Protein AF-W1X627-F1 (afdb_monomer_lite)

Structure (mmCIF, N/CA/C/O backbone):
data_AF-W1X627-F1
#
_entry.id   AF-W1X627-F1
#
loop_
_atom_site.group_PDB
_atom_site.id
_atom_site.type_symbol
_atom_site.label_atom_id
_atom_site.label_alt_id
_atom_site.label_comp_id
_atom_site.label_asym_id
_atom_site.label_entity_id
_atom_site.label_seq_id
_atom_site.pdbx_PDB_ins_code
_atom_site.Cartn_x
_atom_site.Cartn_y
_atom_site.Cartn_z
_atom_site.occupancy
_atom_site.B_iso_or_equiv
_atom_site.auth_seq_id
_atom_site.auth_comp_id
_atom_site.auth_asym_id
_atom_site.auth_atom_id
_atom_site.pdbx_PDB_model_num
ATOM 1 N N . ILE A 1 1 ? -5.538 3.602 5.914 1.00 95.19 1 ILE A N 1
ATOM 2 C CA . ILE A 1 1 ? -4.399 2.653 5.847 1.00 95.19 1 ILE A CA 1
ATOM 3 C C . ILE A 1 1 ? -3.190 3.316 6.492 1.00 95.19 1 ILE A C 1
ATOM 5 O O . ILE A 1 1 ? -2.847 4.427 6.104 1.00 95.19 1 ILE A O 1
ATOM 9 N N . ASN A 1 2 ? -2.565 2.642 7.448 1.00 97.12 2 ASN A N 1
ATOM 10 C CA . ASN A 1 2 ? -1.312 3.020 8.089 1.00 97.12 2 ASN A CA 1
ATOM 11 C C . ASN A 1 2 ? -0.403 1.781 8.133 1.00 97.12 2 ASN A C 1
ATOM 13 O O . ASN A 1 2 ? -0.697 0.828 8.838 1.00 97.12 2 ASN A O 1
ATOM 17 N N . ILE A 1 3 ? 0.673 1.744 7.362 1.00 97.25 3 ILE A N 1
ATOM 18 C CA . ILE A 1 3 ? 1.617 0.626 7.305 1.00 97.25 3 ILE A CA 1
ATOM 19 C C . ILE A 1 3 ? 2.920 1.102 7.925 1.00 97.25 3 ILE A C 1
ATOM 21 O O . ILE A 1 3 ? 3.481 2.100 7.478 1.00 97.25 3 ILE A O 1
ATOM 25 N N . ILE A 1 4 ? 3.407 0.363 8.918 1.00 97.88 4 ILE A N 1
ATOM 26 C CA . ILE A 1 4 ? 4.676 0.629 9.589 1.00 97.88 4 ILE A CA 1
ATOM 27 C C . ILE A 1 4 ? 5.636 -0.507 9.244 1.00 97.88 4 ILE A C 1
ATOM 29 O O . ILE A 1 4 ? 5.380 -1.670 9.565 1.00 97.88 4 ILE A O 1
ATOM 33 N N . GLN A 1 5 ? 6.750 -0.175 8.597 1.00 96.88 5 GLN A N 1
ATOM 34 C CA . GLN A 1 5 ? 7.813 -1.099 8.197 1.00 96.88 5 GLN A CA 1
ATOM 35 C C . GLN A 1 5 ? 7.298 -2.334 7.430 1.00 96.88 5 GLN A C 1
ATOM 37 O O . GLN A 1 5 ? 7.751 -3.460 7.652 1.00 96.88 5 GLN A O 1
ATOM 42 N N . GLY A 1 6 ? 6.334 -2.128 6.531 1.00 95.19 6 GLY A N 1
ATOM 43 C CA . GLY A 1 6 ? 5.683 -3.186 5.765 1.00 95.19 6 GLY A CA 1
ATOM 44 C C . GLY A 1 6 ? 6.577 -3.778 4.678 1.00 95.19 6 GLY A C 1
ATOM 45 O O . GLY A 1 6 ? 7.289 -3.054 3.981 1.00 95.19 6 GLY A O 1
ATOM 46 N N . ARG A 1 7 ? 6.527 -5.100 4.506 1.00 93.62 7 ARG A N 1
ATOM 47 C CA . ARG A 1 7 ? 7.231 -5.836 3.446 1.00 93.62 7 ARG A CA 1
ATOM 48 C C . ARG A 1 7 ? 6.290 -6.853 2.821 1.00 93.62 7 ARG A C 1
ATOM 50 O O . ARG A 1 7 ? 5.539 -7.527 3.524 1.00 93.62 7 ARG A O 1
ATOM 57 N N . TYR A 1 8 ? 6.364 -7.004 1.503 1.00 86.31 8 TYR A N 1
ATOM 58 C CA . TYR A 1 8 ? 5.626 -8.052 0.810 1.00 86.31 8 TYR A CA 1
ATOM 59 C C . TYR A 1 8 ? 6.586 -9.035 0.144 1.00 86.31 8 TYR A C 1
ATOM 61 O O . TYR A 1 8 ? 7.434 -8.645 -0.655 1.00 86.31 8 TYR A O 1
ATOM 69 N N . ASN A 1 9 ? 6.433 -10.319 0.474 1.00 77.25 9 ASN A N 1
ATOM 70 C CA . ASN A 1 9 ? 7.430 -11.361 0.206 1.00 77.25 9 ASN A CA 1
ATOM 71 C C . ASN A 1 9 ? 7.644 -11.681 -1.284 1.00 77.25 9 ASN A C 1
ATOM 73 O O . ASN A 1 9 ? 8.632 -12.326 -1.614 1.00 77.25 9 ASN A O 1
ATOM 77 N N . LEU A 1 10 ? 6.765 -11.228 -2.188 1.00 78.31 10 LEU A N 1
ATOM 78 C CA . LEU A 1 10 ? 7.001 -11.340 -3.637 1.00 78.31 10 LEU A CA 1
ATOM 79 C C . LEU A 1 10 ? 8.057 -10.350 -4.158 1.00 78.31 10 LEU A C 1
ATOM 81 O O . LEU A 1 10 ? 8.454 -10.444 -5.316 1.00 78.31 10 LEU A O 1
ATOM 85 N N . ILE A 1 11 ? 8.489 -9.386 -3.339 1.00 77.44 11 ILE A N 1
ATOM 86 C CA . ILE A 1 11 ? 9.525 -8.416 -3.695 1.00 77.44 11 ILE A CA 1
ATOM 87 C C . ILE A 1 11 ? 10.801 -8.786 -2.940 1.00 77.44 11 ILE A C 1
ATOM 89 O O . ILE A 1 11 ? 10.939 -8.520 -1.744 1.00 77.44 11 ILE A O 1
ATOM 93 N N . GLU A 1 12 ? 11.741 -9.414 -3.642 1.00 78.19 12 GLU A N 1
ATOM 94 C CA . GLU A 1 12 ? 13.041 -9.774 -3.078 1.00 78.19 12 GLU A CA 1
ATOM 95 C C . GLU A 1 12 ? 13.844 -8.525 -2.689 1.00 78.19 12 GLU A C 1
ATOM 97 O O . GLU A 1 12 ? 13.809 -7.506 -3.380 1.00 78.19 12 GLU A O 1
ATOM 102 N N . ASN A 1 13 ? 14.576 -8.602 -1.571 1.00 82.50 13 ASN A N 1
ATOM 103 C CA . ASN A 1 13 ? 15.412 -7.512 -1.046 1.00 82.50 13 ASN A CA 1
ATOM 104 C C . ASN A 1 13 ? 14.669 -6.167 -0.886 1.00 82.50 13 ASN A C 1
ATOM 106 O O . ASN A 1 13 ? 15.257 -5.094 -1.019 1.00 82.50 13 ASN A O 1
ATOM 110 N N . CYS A 1 14 ? 13.364 -6.220 -0.600 1.00 84.00 14 CYS A N 1
ATOM 111 C CA . CYS A 1 14 ? 12.531 -5.036 -0.430 1.00 84.00 14 CYS A CA 1
ATOM 112 C C . CYS A 1 14 ? 12.960 -4.207 0.792 1.00 84.00 14 CYS A C 1
ATOM 114 O O . CYS A 1 14 ? 13.114 -4.728 1.902 1.00 84.00 14 CYS A O 1
ATOM 116 N N . ILE A 1 15 ? 13.095 -2.895 0.589 1.00 90.00 15 ILE A N 1
ATOM 117 C CA . ILE A 1 15 ? 13.227 -1.926 1.678 1.00 90.00 15 ILE A CA 1
ATOM 118 C C . ILE A 1 15 ? 11.849 -1.793 2.350 1.00 90.00 15 ILE A C 1
ATOM 120 O O . ILE A 1 15 ? 10.874 -1.544 1.638 1.00 90.00 15 ILE A O 1
ATOM 124 N N . PRO A 1 16 ? 11.736 -1.961 3.684 1.00 93.75 16 PRO A N 1
ATOM 125 C CA . PRO A 1 16 ? 10.461 -1.810 4.380 1.00 93.75 16 PRO A CA 1
ATOM 126 C C . PRO A 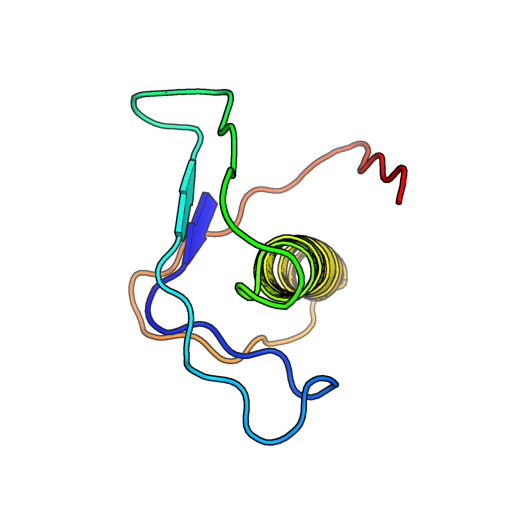1 16 ? 9.819 -0.443 4.130 1.00 93.75 16 PRO A C 1
ATOM 128 O O . PRO A 1 16 ? 10.493 0.585 4.124 1.00 93.75 16 PRO A O 1
ATOM 131 N N . LEU A 1 17 ? 8.502 -0.464 3.943 1.00 95.00 17 LEU A N 1
ATOM 132 C CA . LEU A 1 17 ? 7.688 0.689 3.592 1.00 95.00 17 LEU A CA 1
ATOM 133 C C . LEU A 1 17 ? 6.941 1.223 4.816 1.00 95.00 17 LEU A C 1
ATOM 135 O O . LEU A 1 17 ? 6.172 0.491 5.438 1.00 95.00 17 LEU A O 1
ATOM 139 N N . ASP A 1 18 ? 7.108 2.512 5.095 1.00 96.19 18 ASP A N 1
ATOM 140 C CA . ASP A 1 18 ? 6.183 3.281 5.925 1.00 96.19 18 ASP A CA 1
ATOM 141 C C . ASP A 1 18 ? 5.213 4.036 5.002 1.00 96.19 18 ASP A C 1
ATOM 143 O O . ASP A 1 18 ? 5.640 4.725 4.072 1.00 96.19 18 A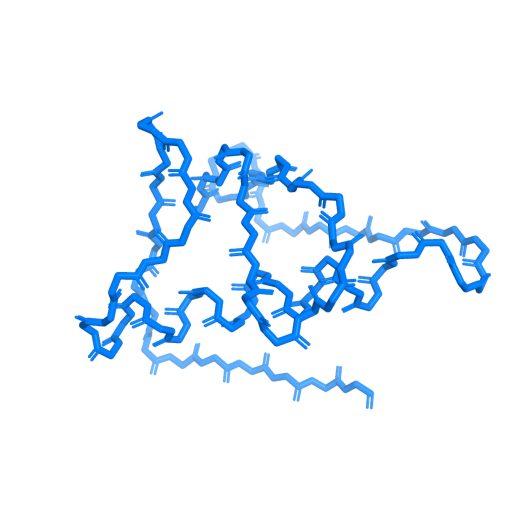SP A O 1
ATOM 147 N N . PHE A 1 19 ? 3.906 3.872 5.207 1.00 96.00 19 PHE A N 1
ATOM 148 C CA . PHE A 1 19 ? 2.879 4.431 4.324 1.00 96.00 19 PHE A CA 1
ATOM 149 C C . PHE A 1 19 ? 1.615 4.789 5.097 1.00 96.00 19 PHE A C 1
ATOM 151 O O . PHE A 1 19 ? 1.073 3.959 5.816 1.00 96.00 19 PHE A O 1
ATOM 158 N N . GLN A 1 20 ? 1.081 5.988 4.888 1.00 96.12 20 GLN A N 1
ATOM 159 C CA . GLN A 1 20 ? -0.161 6.430 5.516 1.00 96.12 20 GLN A CA 1
ATOM 160 C C . GLN A 1 20 ? -1.084 7.033 4.456 1.00 96.12 20 GLN A C 1
ATOM 162 O O . GLN A 1 20 ? -0.620 7.696 3.540 1.00 96.12 20 GLN A O 1
ATOM 167 N N . ILE A 1 21 ? -2.389 6.791 4.546 1.00 95.69 21 ILE A N 1
ATOM 168 C CA . ILE A 1 21 ? -3.418 7.473 3.749 1.00 95.69 21 ILE A CA 1
ATOM 169 C C . ILE A 1 21 ? -4.785 7.292 4.414 1.00 95.69 21 ILE A C 1
ATOM 171 O O . ILE A 1 21 ? -5.064 6.259 5.033 1.00 95.69 21 ILE A O 1
ATOM 175 N N . GLY A 1 22 ? -5.672 8.264 4.226 1.00 93.56 22 GLY A N 1
ATOM 176 C CA . GLY A 1 22 ? -7.082 8.187 4.609 1.00 93.56 22 GLY A CA 1
ATOM 177 C C . GLY A 1 22 ? -7.441 8.927 5.893 1.00 93.56 22 GLY A C 1
ATOM 178 O O . GLY A 1 22 ? -8.629 9.075 6.153 1.00 93.56 22 GLY A O 1
ATOM 179 N N . ASP A 1 23 ? -6.449 9.408 6.646 1.00 90.19 23 ASP A N 1
ATOM 180 C CA . ASP A 1 23 ? -6.671 10.261 7.817 1.00 90.19 23 ASP A CA 1
ATOM 181 C C . ASP A 1 23 ? -6.783 11.738 7.391 1.00 90.19 23 ASP A C 1
ATOM 183 O O . ASP A 1 23 ? -7.869 12.226 7.080 1.00 90.19 23 ASP A O 1
ATOM 187 N N . SER A 1 24 ? -5.654 12.435 7.231 1.00 94.12 24 SER A N 1
ATOM 188 C CA . SER A 1 24 ? -5.623 13.851 6.828 1.00 94.12 24 SER A CA 1
ATOM 189 C C . SER A 1 24 ? -5.749 14.091 5.317 1.00 94.12 24 SER A C 1
ATOM 191 O O . SER A 1 24 ? -6.055 15.203 4.887 1.00 94.12 24 SER A O 1
ATOM 193 N N . TYR A 1 25 ? -5.534 13.063 4.493 1.00 94.75 25 TYR A N 1
ATOM 194 C CA . TYR A 1 25 ? -5.634 13.139 3.035 1.00 94.75 25 TYR A CA 1
ATOM 195 C C . TYR A 1 25 ? -6.148 11.835 2.432 1.00 94.75 25 TYR A C 1
ATOM 197 O O . TYR A 1 25 ? -5.935 10.746 2.963 1.00 94.75 25 TYR A O 1
ATOM 205 N N . ARG A 1 26 ? -6.823 11.949 1.284 1.00 92.12 26 ARG A N 1
ATOM 206 C CA . ARG A 1 26 ? -7.450 10.818 0.575 1.00 92.12 26 ARG A CA 1
ATOM 207 C C . ARG A 1 26 ? -6.794 10.466 -0.756 1.00 92.12 26 ARG A C 1
ATOM 209 O O . ARG A 1 26 ? -7.161 9.465 -1.356 1.00 92.12 26 ARG A O 1
ATOM 216 N N . SER A 1 27 ? -5.850 11.279 -1.220 1.00 94.31 27 SER A N 1
ATOM 217 C CA . SER A 1 27 ? -5.125 11.055 -2.469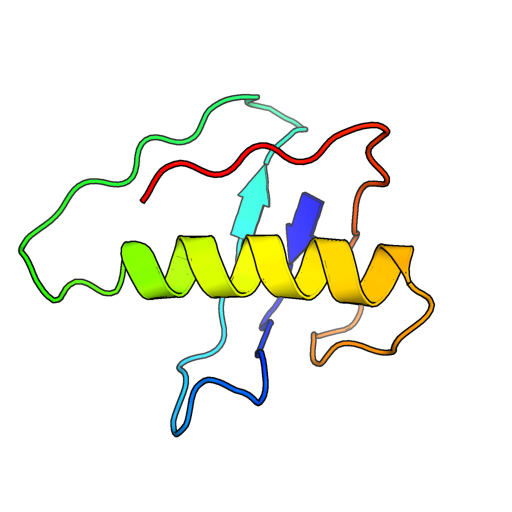 1.00 94.31 27 SER A CA 1
ATOM 218 C C . SER A 1 27 ? -3.639 11.289 -2.244 1.00 94.31 27 SER A C 1
ATOM 220 O O . SER A 1 27 ? -3.263 12.235 -1.552 1.00 94.31 27 SER A O 1
ATOM 222 N N . LEU A 1 28 ? -2.812 10.419 -2.820 1.00 93.00 28 LEU A N 1
ATOM 223 C CA . LEU A 1 28 ? -1.360 10.499 -2.772 1.00 93.00 28 LEU A CA 1
ATOM 224 C C . LEU A 1 28 ? -0.825 10.491 -4.202 1.00 93.00 28 LEU A C 1
ATOM 226 O O . LEU A 1 28 ? -1.087 9.562 -4.963 1.00 93.00 28 LEU A O 1
ATOM 230 N N . ILE A 1 29 ? -0.046 11.512 -4.551 1.00 93.50 29 ILE A N 1
ATOM 231 C CA . ILE A 1 29 ? 0.642 11.596 -5.839 1.00 93.50 29 ILE A CA 1
ATOM 232 C C . ILE A 1 29 ? 2.109 11.246 -5.605 1.00 93.50 29 ILE A C 1
ATOM 234 O O . ILE A 1 29 ? 2.800 11.933 -4.855 1.00 93.50 29 ILE A O 1
ATOM 238 N N . ILE A 1 30 ? 2.591 10.186 -6.255 1.00 91.12 30 ILE A N 1
ATOM 239 C CA . ILE A 1 30 ? 3.987 9.748 -6.156 1.00 91.12 30 ILE A CA 1
ATOM 240 C C . ILE A 1 30 ? 4.726 10.165 -7.430 1.00 91.12 30 ILE A C 1
ATOM 242 O O . ILE A 1 30 ? 4.435 9.670 -8.518 1.00 91.12 30 ILE A O 1
ATOM 246 N N . THR A 1 31 ? 5.710 11.053 -7.299 1.00 92.69 31 THR A N 1
ATOM 247 C CA . THR A 1 31 ? 6.562 11.522 -8.404 1.00 92.69 31 THR A CA 1
ATOM 248 C C . THR A 1 31 ? 8.014 11.080 -8.204 1.00 92.69 31 THR A C 1
ATOM 250 O O . THR A 1 31 ? 8.381 10.554 -7.155 1.00 92.69 31 THR A O 1
ATOM 253 N N . GLY A 1 32 ? 8.846 11.214 -9.239 1.00 90.25 32 GLY A N 1
ATOM 254 C CA . GLY A 1 32 ? 10.276 10.893 -9.175 1.00 90.25 32 GLY A CA 1
ATOM 255 C C . GLY A 1 32 ? 10.798 10.196 -10.434 1.00 90.25 32 GLY A C 1
ATOM 256 O O . GLY A 1 32 ? 10.002 9.832 -11.305 1.00 90.25 32 GLY A O 1
ATOM 257 N N . PRO A 1 33 ? 12.118 9.967 -10.538 1.00 89.50 33 PRO A N 1
ATOM 258 C CA . PRO A 1 33 ? 12.735 9.324 -11.696 1.00 89.50 33 PRO A CA 1
ATOM 259 C C . PRO A 1 33 ? 12.234 7.887 -11.903 1.00 89.50 33 PRO A C 1
ATOM 261 O O . PRO A 1 33 ? 11.725 7.227 -10.984 1.00 89.50 33 PRO A O 1
ATOM 264 N N . ASN A 1 34 ? 12.362 7.386 -13.131 1.00 80.25 34 ASN A N 1
ATOM 265 C CA . ASN A 1 34 ? 12.145 5.967 -13.410 1.00 80.25 34 ASN A CA 1
ATOM 266 C C . ASN A 1 34 ? 13.142 5.136 -12.580 1.00 80.25 34 ASN A C 1
ATOM 268 O O . ASN A 1 34 ? 14.266 5.573 -12.364 1.00 80.25 34 ASN A O 1
ATOM 272 N N . ALA A 1 35 ? 12.689 3.993 -12.054 1.00 80.38 35 ALA A N 1
ATOM 273 C CA . ALA A 1 35 ? 13.361 3.179 -11.024 1.00 80.38 35 ALA A CA 1
ATOM 274 C C . ALA A 1 35 ? 13.364 3.724 -9.574 1.00 80.38 35 ALA A C 1
ATOM 276 O O . ALA A 1 35 ? 13.856 3.046 -8.679 1.00 80.38 35 ALA A O 1
ATOM 277 N N . GLY A 1 36 ? 12.721 4.861 -9.282 1.00 81.50 36 GLY A N 1
ATOM 278 C CA . GLY A 1 36 ? 12.591 5.398 -7.913 1.00 81.50 36 GLY A CA 1
ATOM 279 C C . GLY A 1 36 ? 11.620 4.654 -6.977 1.00 81.50 36 GLY A C 1
ATOM 280 O O . GLY A 1 36 ? 11.065 5.266 -6.076 1.00 81.50 36 GLY A O 1
ATOM 281 N N . GLY A 1 37 ? 11.315 3.376 -7.223 1.00 88.06 37 GLY A N 1
ATOM 282 C CA . GLY A 1 37 ? 10.473 2.565 -6.329 1.00 88.06 37 GLY A CA 1
ATOM 283 C C . GLY A 1 37 ? 8.965 2.861 -6.340 1.00 88.06 37 GLY A C 1
ATOM 284 O O . GLY A 1 37 ? 8.220 2.187 -5.641 1.00 88.06 37 GLY A O 1
ATOM 285 N N . LYS A 1 38 ? 8.469 3.793 -7.163 1.00 92.31 38 LYS A N 1
ATOM 286 C CA . LYS A 1 38 ? 7.038 4.173 -7.210 1.00 92.31 38 LYS A CA 1
ATOM 287 C C . LYS A 1 38 ? 6.097 2.979 -7.428 1.00 92.31 38 LYS A C 1
ATOM 289 O O . LYS A 1 38 ? 5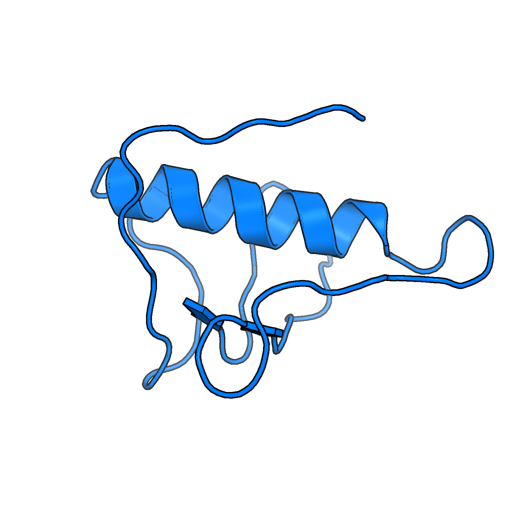.154 2.773 -6.671 1.00 92.31 38 LYS A O 1
ATOM 294 N N . THR A 1 39 ? 6.393 2.148 -8.429 1.00 90.12 39 THR A N 1
ATOM 295 C CA . THR A 1 39 ? 5.617 0.931 -8.719 1.00 90.12 39 THR A CA 1
ATOM 296 C C . THR A 1 39 ? 5.737 -0.105 -7.601 1.00 90.12 39 THR A C 1
ATOM 298 O O . THR A 1 39 ? 4.779 -0.823 -7.336 1.00 90.12 39 THR A O 1
ATOM 301 N N . VAL A 1 40 ? 6.890 -0.175 -6.924 1.00 90.69 40 VAL A N 1
ATOM 302 C CA . VAL A 1 40 ? 7.098 -1.063 -5.768 1.00 90.69 40 VAL A CA 1
ATOM 303 C C . VAL A 1 40 ? 6.199 -0.636 -4.613 1.00 90.69 40 VAL A C 1
ATOM 305 O O . VAL A 1 40 ? 5.504 -1.481 -4.068 1.00 90.69 40 VAL A O 1
ATOM 308 N N . VAL A 1 41 ? 6.122 0.664 -4.307 1.00 92.25 41 VAL A N 1
ATOM 309 C CA . VAL A 1 41 ? 5.209 1.201 -3.284 1.00 92.25 41 VAL A CA 1
ATOM 310 C C . VAL A 1 41 ? 3.761 0.810 -3.588 1.00 92.25 41 VAL A C 1
ATOM 312 O O . VAL A 1 41 ? 3.102 0.210 -2.740 1.00 92.25 41 VAL A O 1
ATOM 315 N N . LEU A 1 42 ? 3.283 1.077 -4.810 1.00 92.19 42 LEU A N 1
ATOM 316 C CA . LEU A 1 42 ? 1.906 0.759 -5.210 1.00 92.19 42 LEU A CA 1
ATOM 317 C C . LEU A 1 42 ? 1.600 -0.744 -5.131 1.00 92.19 42 LEU A C 1
ATOM 319 O O . LEU A 1 42 ? 0.557 -1.130 -4.602 1.00 92.19 42 LEU A O 1
ATOM 323 N N . LYS A 1 43 ? 2.517 -1.598 -5.604 1.00 91.12 43 LYS A N 1
ATOM 324 C CA . LYS A 1 43 ? 2.364 -3.058 -5.521 1.00 91.12 43 LYS A CA 1
ATOM 325 C C . LYS A 1 43 ? 2.360 -3.550 -4.077 1.00 91.12 43 LYS A C 1
ATOM 327 O O . LYS A 1 43 ? 1.512 -4.367 -3.741 1.00 91.12 43 LYS A O 1
ATOM 332 N N . THR A 1 44 ? 3.254 -3.051 -3.223 1.00 92.88 44 THR A N 1
ATOM 333 C CA . THR A 1 44 ? 3.309 -3.438 -1.806 1.00 92.88 44 THR A CA 1
ATOM 334 C C . THR A 1 44 ? 2.001 -3.102 -1.098 1.00 92.88 44 THR A C 1
ATOM 336 O O . THR A 1 44 ? 1.407 -3.987 -0.489 1.00 92.88 44 THR A O 1
ATOM 339 N N . VAL A 1 45 ? 1.508 -1.865 -1.229 1.00 94.00 45 VAL A N 1
ATOM 340 C CA . VAL A 1 45 ? 0.252 -1.443 -0.586 1.00 94.00 45 VAL A CA 1
ATOM 341 C C . VAL A 1 45 ? -0.926 -2.266 -1.108 1.00 94.00 45 VAL A C 1
ATOM 343 O O . VAL A 1 45 ? -1.658 -2.848 -0.311 1.00 94.00 45 VAL A O 1
ATOM 346 N N . GLY A 1 46 ? -1.078 -2.384 -2.433 1.00 93.38 46 GLY A N 1
ATOM 347 C CA . GLY A 1 46 ? -2.184 -3.129 -3.039 1.00 93.38 46 GLY A CA 1
ATOM 348 C C . GLY A 1 46 ? -2.193 -4.612 -2.658 1.00 93.38 46 GLY A C 1
ATOM 349 O O . GLY A 1 46 ? -3.226 -5.137 -2.245 1.00 93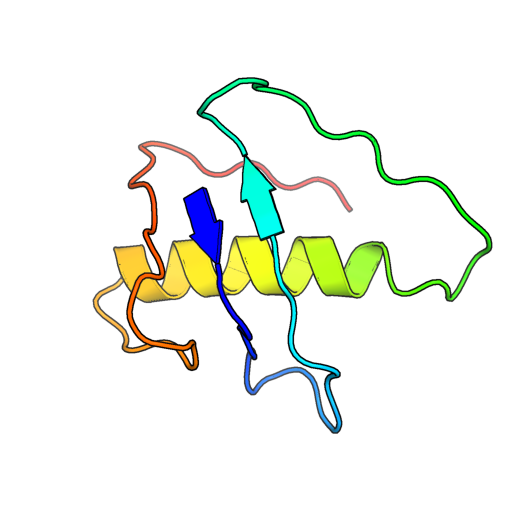.38 46 GLY A O 1
ATOM 350 N N . LEU A 1 47 ? -1.041 -5.287 -2.734 1.00 93.06 47 LEU A N 1
ATOM 351 C CA . LEU A 1 47 ? -0.930 -6.705 -2.384 1.00 93.06 47 LEU A CA 1
ATOM 352 C C . LEU A 1 47 ? -1.145 -6.952 -0.889 1.00 93.06 47 LEU A C 1
ATOM 354 O O . LEU A 1 47 ? -1.813 -7.921 -0.534 1.00 93.06 47 LEU A O 1
ATOM 358 N N . MET A 1 48 ? -0.639 -6.082 -0.009 1.00 94.69 48 MET A N 1
ATOM 359 C CA . MET A 1 48 ? -0.900 -6.188 1.430 1.00 94.69 48 MET A CA 1
ATOM 360 C C . MET A 1 48 ? -2.384 -5.986 1.750 1.00 94.69 48 MET A C 1
ATOM 362 O O . MET A 1 48 ? -2.934 -6.741 2.548 1.00 94.69 48 MET A O 1
ATOM 366 N N . THR A 1 49 ? -3.052 -5.017 1.115 1.00 95.12 49 THR A N 1
ATOM 367 C CA . THR A 1 49 ? -4.498 -4.806 1.278 1.00 95.12 49 THR A CA 1
ATOM 368 C C . THR A 1 49 ? -5.287 -6.048 0.881 1.00 95.12 49 THR A C 1
ATOM 370 O O . THR A 1 49 ? -6.106 -6.527 1.664 1.00 95.12 49 THR A O 1
ATOM 373 N N . LEU A 1 50 ? -5.000 -6.618 -0.292 1.00 94.88 50 LEU A N 1
ATOM 374 C CA . LEU A 1 50 ? -5.665 -7.836 -0.759 1.00 94.88 50 LEU A CA 1
ATOM 375 C C . LEU A 1 50 ? -5.374 -9.040 0.145 1.00 94.88 50 LEU A C 1
ATOM 377 O O . LEU A 1 50 ? -6.285 -9.810 0.444 1.00 94.88 50 LEU A O 1
ATOM 381 N N . ALA A 1 51 ? -4.132 -9.189 0.612 1.00 94.69 51 ALA A N 1
ATOM 382 C CA . ALA A 1 51 ? -3.740 -10.263 1.518 1.00 94.69 51 ALA A CA 1
ATOM 383 C C . ALA A 1 51 ? -4.517 -10.196 2.840 1.00 94.69 51 ALA A C 1
ATOM 385 O O . ALA A 1 51 ? -5.123 -11.191 3.235 1.00 94.69 51 ALA A O 1
ATOM 386 N N . VAL A 1 52 ? -4.582 -9.020 3.473 1.00 95.44 52 VAL A N 1
ATOM 387 C CA . VAL A 1 52 ? -5.335 -8.831 4.723 1.00 95.44 52 VAL A CA 1
ATOM 388 C C . VAL A 1 52 ? -6.829 -9.069 4.523 1.00 95.44 52 VAL A C 1
ATOM 390 O O . VAL A 1 52 ? -7.440 -9.779 5.316 1.00 95.44 52 VAL A O 1
ATOM 393 N N . MET A 1 53 ? -7.418 -8.552 3.442 1.00 96.38 53 MET A N 1
ATOM 394 C CA . MET A 1 53 ? -8.835 -8.787 3.132 1.00 96.38 53 MET A CA 1
ATOM 395 C C . MET A 1 53 ? -9.152 -10.254 2.812 1.00 96.38 53 MET A C 1
ATOM 397 O O . MET A 1 53 ? -10.296 -10.677 2.948 1.00 96.38 53 MET A O 1
ATOM 401 N N . SER A 1 54 ? -8.145 -11.035 2.420 1.00 95.94 54 SER A N 1
ATOM 402 C CA . SER A 1 54 ? -8.258 -12.481 2.196 1.00 95.94 54 SER A CA 1
ATOM 403 C C . SER A 1 54 ? -7.959 -13.306 3.456 1.00 95.94 54 SER A C 1
ATOM 405 O O . SER A 1 54 ? -7.938 -14.532 3.393 1.00 95.94 54 SER A O 1
ATOM 407 N N . GLY A 1 55 ? -7.706 -12.658 4.599 1.00 95.12 55 GLY A N 1
ATOM 408 C CA . GLY A 1 55 ? -7.403 -13.320 5.869 1.00 95.12 55 GLY A CA 1
ATOM 409 C C . GLY A 1 55 ? -5.953 -13.789 6.022 1.00 95.12 55 GLY A C 1
ATOM 410 O O . GLY A 1 55 ? -5.655 -14.535 6.953 1.00 95.12 55 GLY A O 1
ATOM 411 N N . PHE A 1 56 ? -5.037 -13.368 5.146 1.00 94.00 56 PHE A N 1
ATOM 412 C CA . PHE A 1 56 ? -3.617 -13.687 5.282 1.00 94.00 56 PHE A CA 1
ATOM 413 C C . PHE A 1 56 ? -2.904 -12.728 6.235 1.00 94.00 56 PHE A C 1
ATOM 415 O O . PHE A 1 56 ? -3.164 -11.523 6.263 1.00 94.00 56 PHE A O 1
ATOM 422 N N . HIS A 1 57 ? -1.922 -13.261 6.962 1.00 91.44 57 HIS A N 1
ATOM 423 C CA . HIS A 1 57 ? -0.953 -12.437 7.673 1.00 91.44 57 HIS A CA 1
ATOM 424 C C . HIS A 1 57 ? -0.058 -11.681 6.687 1.00 91.44 57 HIS A C 1
ATOM 426 O O . HIS A 1 57 ? 0.343 -12.208 5.648 1.00 91.44 57 HIS A O 1
ATOM 432 N N . VAL A 1 58 ? 0.297 -10.451 7.048 1.00 93.19 58 VAL A N 1
ATOM 433 C CA . VAL A 1 58 ? 1.245 -9.614 6.309 1.00 93.19 58 VAL A CA 1
ATOM 434 C C . VAL A 1 58 ? 2.433 -9.261 7.197 1.00 93.19 58 VAL A C 1
ATOM 436 O O . VAL A 1 58 ? 2.311 -9.213 8.420 1.00 93.19 58 VAL A O 1
ATOM 439 N N . SER A 1 59 ? 3.597 -9.030 6.588 1.00 94.12 59 SER A N 1
ATOM 440 C CA . SER A 1 59 ? 4.791 -8.606 7.318 1.00 94.12 59 SER A CA 1
ATOM 441 C C . SER A 1 59 ? 4.760 -7.091 7.503 1.00 94.12 59 SER A C 1
ATOM 443 O O . SER A 1 59 ? 4.958 -6.336 6.554 1.00 94.12 59 SER A O 1
ATOM 445 N N . CYS A 1 60 ? 4.479 -6.645 8.721 1.00 95.88 60 CYS A N 1
ATOM 446 C CA . CYS A 1 60 ? 4.533 -5.247 9.137 1.00 95.88 60 CYS A CA 1
ATOM 447 C C . CYS A 1 60 ? 4.747 -5.168 10.651 1.00 95.88 60 CYS A C 1
ATOM 449 O O . CYS A 1 60 ? 4.616 -6.165 11.365 1.00 95.88 60 CYS A O 1
ATOM 451 N N . ARG A 1 61 ? 5.087 -3.984 11.151 1.00 97.50 61 ARG A N 1
ATOM 452 C CA . ARG A 1 61 ? 5.258 -3.737 12.583 1.00 97.50 61 ARG A CA 1
ATOM 453 C C . ARG A 1 61 ? 3.907 -3.526 13.274 1.00 97.50 61 ARG A C 1
ATOM 455 O O . ARG A 1 61 ? 2.935 -3.094 12.650 1.00 97.50 61 ARG A O 1
ATOM 462 N N . GLU A 1 62 ? 3.875 -3.810 14.575 1.00 96.69 62 GLU A N 1
ATOM 463 C CA . GLU A 1 62 ? 2.779 -3.441 15.477 1.00 96.69 62 GLU A CA 1
ATOM 464 C C . GLU A 1 62 ? 2.398 -1.957 15.330 1.00 96.69 62 GLU A C 1
ATOM 466 O O . GLU A 1 62 ? 3.264 -1.105 15.117 1.00 96.69 62 GLU A O 1
ATOM 471 N N . GLY A 1 63 ? 1.097 -1.667 15.415 1.00 95.88 63 GLY A N 1
ATOM 472 C CA . GLY A 1 63 ? 0.525 -0.342 15.152 1.00 95.88 63 GLY A CA 1
ATOM 473 C C . GLY A 1 63 ? 0.160 -0.088 13.684 1.00 95.88 63 GLY A C 1
ATOM 474 O O . GLY A 1 63 ? -0.376 0.972 13.370 1.00 95.88 63 GLY A O 1
ATOM 475 N N . SER A 1 64 ? 0.425 -1.042 12.783 1.00 97.31 64 SER A N 1
ATOM 476 C CA . SER A 1 64 ? -0.085 -0.980 11.409 1.00 97.31 64 SER A CA 1
ATOM 477 C C . SER A 1 64 ? -1.595 -1.243 11.371 1.00 97.31 64 SER A C 1
ATOM 479 O O . SER A 1 64 ? -2.092 -2.177 11.996 1.00 97.31 64 SER A O 1
ATOM 481 N N . GLU A 1 65 ? -2.313 -0.458 10.578 1.00 96.19 65 GLU A N 1
ATOM 482 C CA . GLU A 1 65 ? -3.755 -0.511 10.377 1.00 96.19 65 GLU A CA 1
ATOM 483 C C . GLU A 1 65 ? -4.085 -0.638 8.887 1.00 96.19 65 GLU A C 1
ATOM 485 O O . GLU A 1 65 ? -3.662 0.164 8.048 1.00 96.19 65 GLU A O 1
ATOM 490 N N . MET A 1 66 ? -4.912 -1.618 8.543 1.00 95.56 66 MET A N 1
ATOM 491 C CA . MET A 1 66 ? -5.347 -1.849 7.168 1.00 95.56 66 MET A CA 1
ATOM 492 C C . MET A 1 66 ? -6.832 -1.544 7.032 1.00 95.56 66 MET A C 1
ATOM 494 O O . MET A 1 66 ? -7.624 -1.795 7.936 1.00 95.56 66 MET A O 1
ATOM 498 N N . SER A 1 67 ? -7.210 -0.982 5.889 1.00 94.06 67 SER A N 1
ATOM 499 C CA . SER A 1 67 ? -8.605 -0.680 5.572 1.00 94.06 67 SER A CA 1
ATOM 500 C C . SER A 1 67 ? -9.211 -1.822 4.754 1.00 94.06 67 SER A C 1
ATOM 502 O O . SER A 1 67 ? -8.515 -2.442 3.949 1.00 94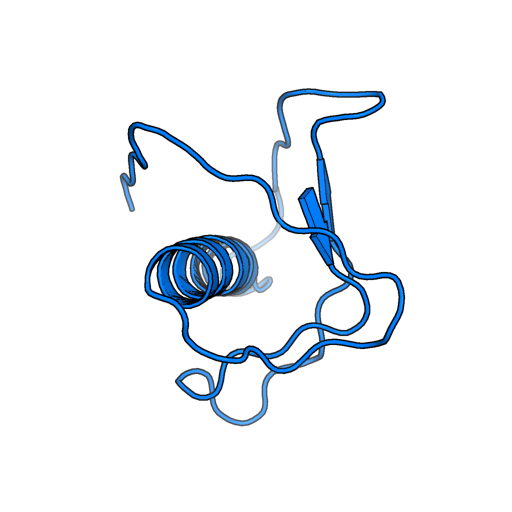.06 67 SER A O 1
ATOM 504 N N . VAL A 1 68 ? -10.503 -2.081 4.951 1.00 94.56 68 VAL A N 1
ATOM 505 C CA . VAL A 1 68 ? -11.291 -3.017 4.138 1.00 94.56 68 VAL A CA 1
ATOM 506 C C . VAL A 1 68 ? -12.007 -2.221 3.052 1.00 94.56 68 VAL A C 1
ATOM 508 O O . VAL A 1 68 ? -12.540 -1.146 3.325 1.00 94.56 68 VAL A O 1
ATOM 511 N N . PHE A 1 69 ? -12.006 -2.739 1.828 1.00 95.25 69 PHE A N 1
ATOM 512 C CA . PHE A 1 69 ? -12.604 -2.082 0.669 1.00 95.25 69 PHE A CA 1
ATOM 513 C C . PHE A 1 69 ? -13.595 -3.012 -0.028 1.00 95.25 69 PHE A C 1
ATOM 515 O O . PHE A 1 69 ? -13.342 -4.204 -0.140 1.00 95.25 69 PHE A O 1
ATOM 522 N N . ASP A 1 70 ? -14.681 -2.468 -0.578 1.00 96.12 70 ASP A N 1
ATOM 523 C CA . ASP A 1 70 ? -15.598 -3.260 -1.413 1.00 96.12 70 ASP A CA 1
ATOM 524 C C . ASP A 1 70 ? -14.995 -3.569 -2.789 1.00 96.12 70 ASP A C 1
ATOM 526 O O . ASP A 1 70 ? -15.271 -4.602 -3.399 1.00 96.12 70 ASP A O 1
ATOM 530 N N . LYS A 1 71 ? -14.190 -2.636 -3.311 1.00 95.38 71 LYS A N 1
ATOM 531 C CA . LYS A 1 71 ? -13.548 -2.727 -4.624 1.00 95.38 71 LYS A CA 1
ATOM 532 C C . LYS A 1 71 ? -12.141 -2.149 -4.561 1.00 95.38 71 LYS A C 1
ATOM 534 O O . LYS A 1 71 ? -11.930 -1.086 -3.982 1.00 95.38 71 LYS A O 1
ATOM 539 N N . VAL A 1 72 ? -11.206 -2.830 -5.216 1.00 93.62 72 VAL A N 1
ATOM 540 C CA . VAL A 1 72 ? -9.835 -2.362 -5.439 1.00 93.62 72 VAL A CA 1
ATOM 541 C C . VAL A 1 72 ? -9.639 -2.225 -6.945 1.00 93.62 72 VAL A C 1
ATOM 543 O O . VAL A 1 72 ? -9.836 -3.187 -7.682 1.00 93.62 72 VAL A O 1
ATOM 546 N N . PHE A 1 73 ? -9.285 -1.024 -7.399 1.00 94.06 73 PHE A N 1
ATOM 547 C CA . PHE A 1 73 ? -9.026 -0.728 -8.808 1.00 94.06 73 PHE A CA 1
ATOM 548 C C . PHE A 1 73 ? -7.530 -0.541 -9.025 1.00 94.06 73 PHE A C 1
ATOM 550 O O . PHE A 1 73 ? -6.856 0.073 -8.197 1.00 94.06 73 PHE A O 1
ATOM 557 N N . VAL A 1 74 ? -7.020 -1.069 -10.134 1.00 89.94 74 VAL A N 1
ATOM 558 C CA . VAL A 1 74 ? -5.604 -1.012 -10.489 1.00 89.94 74 VAL A CA 1
ATOM 559 C C . VAL A 1 74 ? -5.494 -0.783 -11.990 1.00 89.94 74 VAL A C 1
ATOM 561 O O . VAL A 1 74 ? -6.104 -1.514 -12.767 1.00 89.94 74 VAL A O 1
ATOM 564 N N . ASP A 1 75 ? -4.707 0.217 -12.366 1.00 89.19 75 ASP A N 1
ATOM 565 C CA . ASP A 1 75 ? -4.274 0.492 -13.734 1.00 89.19 75 ASP A CA 1
ATOM 566 C C . ASP A 1 75 ? -2.768 0.786 -13.668 1.00 89.19 75 ASP A C 1
ATOM 568 O O . ASP A 1 75 ? -2.343 1.598 -12.836 1.00 89.19 75 ASP A O 1
ATOM 572 N N . ILE A 1 76 ? -1.955 0.027 -14.411 1.00 72.19 76 ILE A N 1
ATOM 573 C CA . ILE A 1 76 ? -0.481 0.004 -14.304 1.00 72.19 76 ILE A CA 1
ATOM 574 C C . ILE A 1 76 ? 0.141 0.041 -15.693 1.00 72.19 76 ILE A C 1
ATOM 576 O O . ILE A 1 76 ? -0.239 -0.818 -16.518 1.00 72.19 76 ILE A O 1
#

Radius of gyration: 12.25 Å; chains: 1; bounding box: 31×28×30 Å

Foldseek 3Di:
DFFAQFDDPVDPPDGGDTDDADDPHHDDDDDDDPVPCPVVVVCRLLVVQVCVLVVHDTDTDPPGDHDHDPDDDDDD

pLDDT: mean 91.92, std 5.57, range [72.19, 97.88]

Organism: NCBI:txid408170

Sequence (76 aa):
INIIQGRYNLIENCIPLDFQIGDSYRSLIITGPNAGGKTVVLKTVGLMTLAVMSGFHVSCREGSEMSVFDKVFVDI

InterPro domains:
  IPR027417 P-loop containing nucleoside triphosphate hydrolase [G3DSA:3.40.50.300] (1-76)
  IPR027417 P-loop containing nucleoside triphosphate hydrolase [SSF52540] (14-72)
  IPR045076 DNA mismatch repair MutS [PTHR11361] (1-76)

Secondary structure (DSSP, 8-state):
-EEEEEB-TTSTTPPPEEEE-SSS-S------STTSSHHHHHHHHHHHHHHHHTT---B--TT-B----S------